Protein AF-A0A921ZS61-F1 (afdb_monomer_lite)

Secondary structure (DSSP, 8-state):
--SS-PPPPGGG-SEEEE--TTB--EEEETTTTHHHHHHIIIIIS----PBPTT---TTT-SS-HHHHHHHHHHH-TTGGGG--HHHHHTT---HHHHHHIIIII----SS---HHHHHHHTT-----------------PPPHHHHHHHHHHHHHHHHHHHTT-GGGHHHHHHHHHH-

Sequence (179 aa):
MKAPCIIPELDSLREVKINDPRYWPITFQRDRNWDQLKVFLEYTWCIDVKQRAGCLSYLDDPQGFLSILAQTLTLDKANTWSVSPENIELFTNDDKVRNFVRHYLAKEIGTNICADCLVIGKKRKGVKNEPVMQKQCQCRKYSKEEQEYVQSLSMVTYECLVKDILCALPIWTTFLKVS

InterPro domains:
  IPR024990 Anaphase-promoting complex subunit 1 [PTHR12827] (1-168)
  IPR048971 Anaphase-promoting complex subunit 1, beta-sandwich domain [PF21282] (1-52)

Foldseek 3Di:
DDPPDDDPDPVVDQKDWDPDPQWDIDIDGPVPHVVVVVVCVVPPVDDDIHTFFQADDCVLCVPCPLSVVLLVCVVDPVSLLVDQLVSSVSRDPDPVLVVCSVPQQDDPPDQDADPVSVVVVVVDPDDDDDDDDRDDHPDDDDDPLRNVLSSQLSSLSSVCRSVSNNVCSVVVNVVSVVD

pLDDT: mean 79.79, std 16.44, range [38.56, 96.56]

Structure (mmCIF, N/CA/C/O backbone):
data_AF-A0A921ZS61-F1
#
_entry.id   AF-A0A921ZS61-F1
#
loop_
_atom_site.group_PDB
_atom_site.id
_atom_site.type_symbol
_atom_site.label_atom_id
_atom_site.label_alt_id
_atom_site.label_comp_id
_atom_site.label_asym_id
_atom_site.label_entity_id
_atom_site.label_seq_id
_atom_site.pdbx_PDB_ins_code
_atom_site.Cartn_x
_atom_site.Cartn_y
_atom_site.Cartn_z
_atom_site.occupancy
_atom_site.B_iso_or_equiv
_atom_site.auth_seq_id
_atom_site.auth_comp_id
_atom_site.auth_asym_id
_atom_site.auth_atom_id
_atom_site.pdbx_PDB_model_num
ATOM 1 N N . MET A 1 1 ? 17.794 -6.814 -8.937 1.00 85.62 1 MET A N 1
ATOM 2 C CA . MET A 1 1 ? 18.432 -5.511 -8.634 1.00 85.62 1 MET A CA 1
ATOM 3 C C . MET A 1 1 ? 17.575 -4.788 -7.604 1.00 85.62 1 MET A C 1
ATOM 5 O O . MET A 1 1 ? 16.374 -5.031 -7.600 1.00 85.62 1 MET A O 1
ATOM 9 N N . LYS A 1 2 ? 18.158 -3.972 -6.719 1.00 87.75 2 LYS A N 1
ATOM 10 C CA . LYS A 1 2 ? 17.410 -3.128 -5.770 1.00 87.75 2 LYS A CA 1
ATOM 11 C C . LYS A 1 2 ? 17.583 -1.672 -6.185 1.00 87.75 2 LYS A C 1
ATOM 13 O O . LYS A 1 2 ? 18.711 -1.272 -6.442 1.00 87.75 2 LYS A O 1
ATOM 18 N N . ALA A 1 3 ? 16.490 -0.920 -6.261 1.00 89.75 3 ALA A N 1
ATOM 19 C CA . ALA A 1 3 ? 16.559 0.516 -6.491 1.00 89.75 3 ALA A CA 1
ATOM 20 C C . ALA A 1 3 ? 17.039 1.241 -5.212 1.00 89.75 3 ALA A C 1
ATOM 22 O O . ALA A 1 3 ? 16.734 0.764 -4.114 1.00 89.75 3 ALA A O 1
ATOM 23 N N . PRO A 1 4 ? 17.752 2.376 -5.330 1.00 90.69 4 PRO A N 1
ATOM 24 C CA . PRO A 1 4 ? 18.249 2.983 -6.569 1.00 90.69 4 PRO A CA 1
ATOM 25 C C . PRO A 1 4 ? 19.421 2.186 -7.170 1.00 90.69 4 PRO A C 1
ATOM 27 O O . PRO A 1 4 ? 20.307 1.727 -6.455 1.00 90.69 4 PRO A O 1
ATOM 30 N N . CYS A 1 5 ? 19.430 2.008 -8.492 1.00 90.12 5 CYS A N 1
ATOM 31 C CA . CYS A 1 5 ? 20.489 1.284 -9.197 1.00 90.12 5 CYS A CA 1
ATOM 32 C C . CYS A 1 5 ? 20.632 1.748 -10.647 1.00 90.12 5 CYS A C 1
ATOM 34 O O . CYS A 1 5 ? 19.659 2.181 -11.262 1.00 90.12 5 CYS A O 1
ATOM 36 N N . ILE A 1 6 ? 21.831 1.576 -11.205 1.00 90.69 6 ILE A N 1
ATOM 37 C CA . ILE A 1 6 ? 22.095 1.767 -12.634 1.00 90.69 6 ILE A CA 1
ATOM 38 C C . ILE A 1 6 ? 21.509 0.581 -13.402 1.00 90.69 6 ILE A C 1
ATOM 40 O O . ILE A 1 6 ? 21.695 -0.571 -13.000 1.00 90.69 6 ILE A O 1
ATOM 44 N N . ILE A 1 7 ? 20.799 0.863 -14.493 1.00 90.88 7 ILE A N 1
ATOM 45 C CA . ILE A 1 7 ?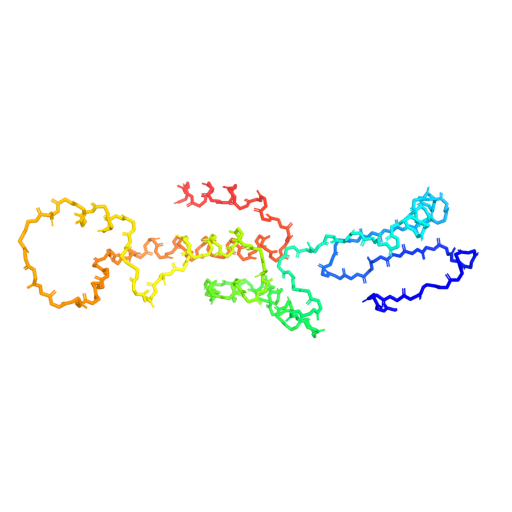 20.252 -0.159 -15.390 1.00 90.88 7 ILE A CA 1
ATOM 46 C C . ILE A 1 7 ? 21.229 -0.473 -16.534 1.00 90.88 7 ILE A C 1
ATOM 48 O O . ILE A 1 7 ? 21.990 0.409 -16.935 1.00 90.88 7 ILE A O 1
ATOM 52 N N . PRO A 1 8 ? 21.219 -1.707 -17.071 1.00 92.19 8 PRO A N 1
ATOM 53 C CA . PRO A 1 8 ? 21.945 -2.038 -18.295 1.00 92.19 8 PRO A CA 1
ATOM 54 C C . PRO A 1 8 ? 21.479 -1.202 -19.493 1.00 92.19 8 PRO A C 1
ATOM 56 O O . PRO A 1 8 ? 20.432 -0.554 -19.445 1.00 92.19 8 PRO A O 1
ATOM 59 N N . GLU A 1 9 ? 22.228 -1.276 -20.593 1.00 93.19 9 GLU A N 1
ATOM 60 C CA . GLU A 1 9 ? 21.873 -0.609 -21.848 1.00 93.19 9 GLU A CA 1
ATOM 61 C C . GLU A 1 9 ? 20.446 -0.955 -22.288 1.00 93.19 9 GLU A C 1
ATOM 63 O O . GLU A 1 9 ? 20.084 -2.130 -22.411 1.00 93.19 9 GLU A O 1
ATOM 68 N N . LEU A 1 10 ? 19.641 0.077 -22.563 1.00 92.31 10 LEU A N 1
ATOM 69 C CA . LEU A 1 10 ? 18.220 -0.069 -22.893 1.00 92.31 10 LEU A CA 1
ATOM 70 C C . LEU A 1 10 ? 17.989 -0.958 -24.119 1.00 92.31 10 LEU A C 1
ATOM 72 O O . LEU A 1 10 ? 17.007 -1.697 -24.164 1.00 92.31 10 LEU A O 1
ATOM 76 N N . ASP A 1 11 ? 18.907 -0.944 -25.085 1.00 91.44 11 ASP A N 1
ATOM 77 C CA . ASP A 1 11 ? 18.783 -1.745 -26.302 1.00 91.44 11 ASP A CA 1
ATOM 78 C C . ASP A 1 11 ? 18.950 -3.250 -26.071 1.00 91.44 11 ASP A C 1
ATOM 80 O O . ASP A 1 11 ? 18.513 -4.039 -26.910 1.00 91.44 11 ASP A O 1
ATOM 84 N N . SER A 1 12 ? 19.489 -3.663 -24.923 1.00 94.44 12 SER A N 1
ATOM 85 C CA . SER A 1 12 ? 19.574 -5.072 -24.515 1.00 94.44 12 SER A CA 1
ATOM 86 C C . SER A 1 12 ? 18.332 -5.563 -23.759 1.00 94.44 12 SER A C 1
ATOM 88 O O . SER A 1 12 ? 18.145 -6.767 -23.571 1.00 94.44 12 SER A O 1
ATOM 90 N N . LEU A 1 13 ? 17.461 -4.647 -23.323 1.00 94.69 13 LEU A N 1
ATOM 91 C CA . LEU A 1 13 ? 16.330 -4.953 -22.453 1.00 94.69 13 LEU A CA 1
ATOM 92 C C . LEU A 1 13 ? 15.039 -5.167 -23.258 1.00 94.69 13 LEU A C 1
ATOM 94 O O . LEU A 1 13 ? 14.751 -4.481 -24.241 1.00 94.69 13 LEU A O 1
ATOM 98 N N . ARG A 1 14 ? 14.235 -6.137 -22.809 1.00 95.38 14 ARG A N 1
ATOM 99 C CA . ARG A 1 14 ? 12.872 -6.389 -23.316 1.00 95.38 14 ARG A CA 1
ATOM 100 C C . ARG A 1 14 ? 11.806 -5.691 -22.471 1.00 95.38 14 ARG A C 1
ATOM 102 O O . ARG A 1 14 ? 10.784 -5.246 -22.990 1.00 95.38 14 ARG A O 1
ATOM 109 N N . GLU A 1 15 ? 12.032 -5.647 -21.163 1.00 95.69 15 GLU A N 1
ATOM 110 C CA . GLU A 1 15 ? 11.089 -5.146 -20.169 1.00 95.69 15 GLU A CA 1
ATOM 111 C C . GLU A 1 15 ? 11.855 -4.596 -18.961 1.00 95.69 15 GLU A C 1
ATOM 113 O O . GLU A 1 15 ? 12.857 -5.176 -18.538 1.00 95.69 15 GLU A O 1
ATOM 118 N N . VAL A 1 16 ? 11.353 -3.507 -18.380 1.00 94.50 16 VAL A N 1
ATOM 119 C CA . VAL A 1 16 ? 11.756 -3.000 -17.064 1.00 94.50 16 VAL A CA 1
ATOM 120 C C . VAL A 1 16 ? 10.512 -2.943 -16.196 1.00 94.50 16 VAL A C 1
ATOM 122 O O . VAL A 1 16 ? 9.525 -2.312 -16.568 1.00 94.50 16 VAL A O 1
ATOM 125 N N . LYS A 1 17 ? 10.541 -3.595 -15.033 1.00 94.88 17 LYS A N 1
ATOM 126 C CA . LYS A 1 17 ? 9.403 -3.600 -14.113 1.00 94.88 17 LYS A CA 1
ATOM 127 C C . LYS A 1 17 ? 9.808 -3.442 -12.662 1.00 94.88 17 LYS A C 1
ATOM 129 O O . LYS A 1 17 ? 10.823 -3.979 -12.221 1.00 94.88 17 LYS A O 1
ATOM 134 N N . ILE A 1 18 ? 8.946 -2.768 -11.917 1.00 93.50 18 ILE A N 1
ATOM 135 C CA . ILE A 1 18 ? 8.995 -2.725 -10.461 1.00 93.50 18 ILE A CA 1
ATOM 136 C C . ILE A 1 18 ? 8.178 -3.915 -9.969 1.00 93.50 18 ILE A C 1
ATOM 138 O O . ILE A 1 18 ? 6.950 -3.906 -10.018 1.00 93.50 18 ILE A O 1
ATOM 142 N N . ASN A 1 19 ? 8.882 -4.973 -9.570 1.00 90.06 19 ASN A N 1
ATOM 143 C CA . ASN A 1 19 ? 8.288 -6.215 -9.090 1.00 90.06 19 ASN A CA 1
ATOM 144 C C . ASN A 1 19 ? 8.559 -6.380 -7.596 1.00 90.06 19 ASN A C 1
ATOM 146 O O . ASN A 1 19 ? 9.436 -7.144 -7.195 1.00 90.06 19 ASN A O 1
ATOM 150 N N . ASP A 1 20 ? 7.824 -5.620 -6.793 1.00 89.88 20 ASP A N 1
ATOM 151 C CA . ASP A 1 20 ? 7.929 -5.630 -5.342 1.00 89.88 20 ASP A CA 1
ATOM 152 C C . ASP A 1 20 ? 6.522 -5.606 -4.729 1.00 89.88 20 ASP A C 1
ATOM 154 O O . ASP A 1 20 ? 5.709 -4.773 -5.138 1.00 89.88 20 ASP A O 1
ATOM 158 N N . PRO A 1 21 ? 6.199 -6.491 -3.768 1.00 88.25 21 PRO A N 1
ATOM 159 C CA . PRO A 1 21 ? 4.868 -6.545 -3.171 1.00 88.25 21 PRO A CA 1
ATOM 160 C C . PRO A 1 21 ? 4.493 -5.280 -2.388 1.00 88.25 21 PRO A C 1
ATOM 162 O O . PRO A 1 21 ? 3.307 -5.048 -2.187 1.00 88.25 21 PRO A O 1
ATOM 165 N N . ARG A 1 22 ? 5.455 -4.451 -1.962 1.00 89.62 22 ARG A N 1
ATOM 166 C CA . ARG A 1 22 ? 5.206 -3.231 -1.172 1.00 89.62 22 ARG A CA 1
ATOM 167 C C . ARG A 1 22 ? 4.790 -2.034 -2.017 1.00 89.62 22 ARG A C 1
ATOM 169 O O . ARG A 1 22 ? 4.319 -1.037 -1.473 1.00 89.62 22 ARG A O 1
ATOM 176 N N . TYR A 1 23 ? 4.977 -2.109 -3.331 1.00 92.00 23 TYR A N 1
ATOM 177 C CA . TYR A 1 23 ? 4.704 -1.013 -4.252 1.00 92.00 23 TYR A CA 1
ATOM 178 C C . TYR A 1 23 ? 3.721 -1.450 -5.335 1.00 92.00 23 TYR A C 1
ATOM 180 O O . TYR A 1 23 ? 3.537 -2.634 -5.629 1.00 92.00 23 TYR A O 1
ATOM 188 N N . TRP A 1 24 ? 3.052 -0.474 -5.932 1.00 91.88 24 TRP A N 1
ATOM 189 C CA . TRP A 1 24 ? 2.222 -0.709 -7.099 1.00 91.88 24 TRP A CA 1
ATOM 190 C C . TRP A 1 24 ? 3.106 -1.082 -8.296 1.00 91.88 24 TRP A C 1
ATOM 192 O O . TRP A 1 24 ? 4.111 -0.409 -8.544 1.00 91.88 24 TRP A O 1
ATOM 202 N N . PRO A 1 25 ? 2.763 -2.151 -9.038 1.00 92.31 25 PRO A N 1
ATOM 203 C CA . PRO A 1 25 ? 3.584 -2.609 -10.144 1.00 92.31 25 PRO A CA 1
ATOM 204 C C . PRO A 1 25 ? 3.563 -1.583 -11.275 1.00 92.31 25 PRO A C 1
ATOM 206 O O . PRO A 1 25 ? 2.505 -1.136 -11.715 1.00 92.31 25 PRO A O 1
ATOM 209 N N . ILE A 1 26 ? 4.749 -1.257 -11.776 1.00 93.94 26 ILE A N 1
ATOM 210 C CA . ILE A 1 26 ? 4.948 -0.454 -12.984 1.00 93.94 26 ILE A CA 1
ATOM 211 C C . ILE A 1 26 ? 5.742 -1.316 -13.952 1.00 93.94 26 ILE A C 1
ATOM 213 O O . ILE A 1 26 ? 6.681 -2.002 -13.548 1.00 93.94 26 ILE A O 1
ATOM 217 N N . THR A 1 27 ? 5.345 -1.341 -15.219 1.00 95.69 27 THR A N 1
ATOM 218 C CA . THR A 1 27 ? 5.993 -2.164 -16.242 1.00 95.69 27 THR A CA 1
ATOM 219 C C . THR A 1 27 ? 6.144 -1.364 -17.529 1.00 95.69 27 THR A C 1
ATOM 221 O O . THR A 1 27 ? 5.171 -0.829 -18.062 1.00 95.69 27 THR A O 1
ATOM 224 N N . PHE A 1 28 ? 7.376 -1.302 -18.020 1.00 96.06 28 PHE A N 1
ATOM 225 C CA . PHE A 1 28 ? 7.760 -0.709 -19.290 1.00 96.06 28 PHE A CA 1
ATOM 226 C C . PHE A 1 28 ? 8.184 -1.825 -20.234 1.00 96.06 28 PHE A C 1
ATOM 228 O O . PHE A 1 28 ? 9.144 -2.542 -19.958 1.00 96.06 2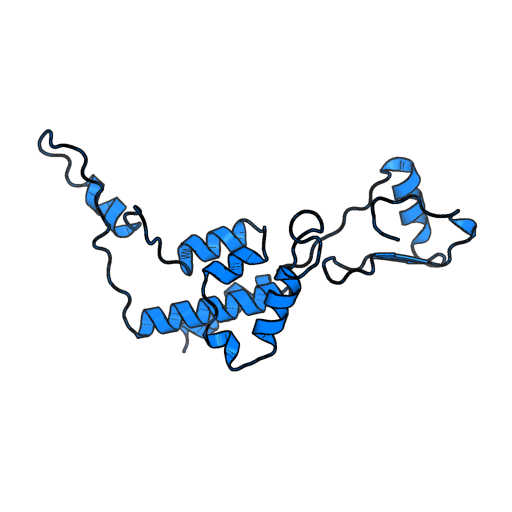8 PHE A O 1
ATOM 235 N N . GLN A 1 29 ? 7.463 -1.983 -21.337 1.00 96.56 29 GLN A N 1
ATOM 236 C CA . GLN A 1 29 ? 7.724 -3.006 -22.348 1.00 96.56 29 GLN A CA 1
ATOM 237 C C . GLN A 1 29 ? 8.196 -2.347 -23.634 1.00 96.56 29 GLN A C 1
ATOM 239 O O . GLN A 1 29 ? 7.636 -1.325 -24.043 1.00 96.56 29 GLN A O 1
ATOM 244 N N . ARG A 1 30 ? 9.195 -2.960 -24.282 1.00 93.94 30 ARG A N 1
ATOM 245 C CA . ARG A 1 30 ? 9.811 -2.424 -25.502 1.00 93.94 30 ARG A CA 1
ATOM 246 C C . ARG A 1 30 ? 8.793 -2.132 -26.606 1.00 93.94 30 ARG A C 1
ATOM 248 O O . ARG A 1 30 ? 8.842 -1.077 -27.222 1.00 93.94 30 ARG A O 1
ATOM 255 N N . ASP A 1 31 ? 7.819 -3.022 -26.762 1.00 93.94 31 ASP A N 1
ATOM 256 C CA . ASP A 1 31 ? 6.826 -2.971 -27.840 1.00 93.94 31 ASP A CA 1
ATOM 257 C C . ASP A 1 31 ? 5.556 -2.182 -27.463 1.00 93.94 31 ASP A C 1
ATOM 259 O O . ASP A 1 31 ? 4.533 -2.294 -28.139 1.00 93.94 31 ASP A O 1
ATOM 263 N N . ARG A 1 32 ? 5.565 -1.437 -26.345 1.00 95.31 32 ARG A N 1
ATOM 264 C CA . ARG A 1 32 ? 4.388 -0.689 -25.864 1.00 95.31 32 ARG A CA 1
ATOM 265 C C . ARG A 1 32 ? 4.709 0.734 -25.424 1.00 95.31 32 ARG A C 1
ATOM 267 O O . ARG A 1 32 ? 4.369 1.685 -26.111 1.00 95.31 32 ARG A O 1
ATOM 274 N N . ASN A 1 33 ? 5.309 0.886 -24.250 1.00 95.38 33 ASN A N 1
ATOM 275 C CA . ASN A 1 33 ? 5.464 2.163 -23.545 1.00 95.38 33 ASN A CA 1
ATOM 276 C C . ASN A 1 33 ? 6.937 2.492 -23.262 1.00 95.38 33 ASN A C 1
ATOM 278 O O . ASN A 1 33 ? 7.248 3.212 -22.315 1.00 95.38 33 ASN A O 1
ATOM 282 N N . TRP A 1 34 ? 7.850 1.961 -24.076 1.00 96.06 34 TRP A N 1
ATOM 283 C CA . TRP A 1 34 ? 9.294 2.118 -23.900 1.00 96.06 34 TRP A CA 1
ATOM 284 C C . TRP A 1 34 ? 9.771 3.565 -23.999 1.00 96.06 34 TRP A C 1
ATOM 286 O O . TRP A 1 34 ? 10.662 3.978 -23.260 1.00 96.06 34 TRP A O 1
ATOM 296 N N . ASP A 1 35 ? 9.146 4.361 -24.866 1.00 94.62 35 ASP A N 1
ATOM 297 C CA . ASP A 1 35 ? 9.518 5.766 -25.032 1.00 94.62 35 ASP A CA 1
ATOM 298 C C . ASP A 1 35 ? 9.239 6.587 -23.767 1.00 94.62 35 ASP A C 1
ATOM 300 O O . ASP A 1 35 ? 9.987 7.509 -23.463 1.00 94.62 35 ASP A O 1
ATOM 304 N N . GLN A 1 36 ? 8.250 6.198 -22.952 1.00 93.94 36 GLN A N 1
ATOM 305 C CA . GLN A 1 36 ? 8.020 6.829 -21.646 1.00 93.94 36 GLN A CA 1
ATOM 306 C C . GLN A 1 36 ? 9.202 6.593 -20.701 1.00 93.94 36 GLN A C 1
ATOM 308 O O . GLN A 1 36 ? 9.640 7.517 -20.022 1.00 93.94 36 GLN A O 1
ATOM 313 N N . LEU A 1 37 ? 9.757 5.374 -20.690 1.00 93.94 37 LEU A N 1
ATOM 314 C CA . LEU A 1 37 ? 10.946 5.058 -19.898 1.00 93.94 37 LEU A CA 1
ATOM 315 C C . LEU A 1 37 ? 12.152 5.888 -20.355 1.00 93.94 37 LEU A C 1
ATOM 317 O O . LEU A 1 37 ? 12.872 6.413 -19.510 1.00 93.94 37 LEU A O 1
ATOM 321 N N . LYS A 1 38 ? 12.352 6.044 -21.671 1.00 93.50 38 LYS A N 1
ATOM 322 C CA . LYS A 1 38 ? 13.420 6.899 -22.216 1.00 93.50 38 LYS A CA 1
ATOM 323 C C . LYS A 1 38 ? 13.271 8.348 -21.760 1.00 93.50 38 LYS A C 1
ATOM 325 O O . LYS A 1 38 ? 14.233 8.913 -21.258 1.00 93.50 38 LYS A O 1
ATOM 330 N N . VAL A 1 39 ? 12.063 8.907 -21.855 1.00 94.06 39 VAL A N 1
ATOM 331 C CA . VAL A 1 39 ? 11.765 10.274 -21.397 1.00 94.06 39 VAL A CA 1
ATOM 332 C C . VAL A 1 39 ? 12.072 10.433 -19.904 1.00 94.06 39 VAL A C 1
ATOM 334 O O . VAL A 1 39 ? 12.730 11.396 -19.517 1.00 94.06 39 VAL A O 1
ATOM 337 N N . PHE A 1 40 ? 11.670 9.484 -19.052 1.00 93.31 40 PHE A N 1
ATOM 338 C CA . PHE A 1 40 ? 12.010 9.553 -17.627 1.00 93.31 40 PHE A CA 1
ATOM 339 C C . PHE A 1 40 ? 13.522 9.526 -17.395 1.00 93.31 40 PHE A C 1
ATOM 341 O O . PHE A 1 40 ? 14.036 10.322 -16.616 1.00 93.31 40 PHE A O 1
ATOM 348 N N . LEU A 1 41 ? 14.255 8.655 -18.086 1.00 91.31 41 LEU A N 1
ATOM 349 C CA . LEU A 1 41 ? 15.706 8.546 -17.925 1.00 91.31 41 LEU A CA 1
ATOM 350 C C . LEU A 1 41 ? 16.472 9.751 -18.481 1.00 91.31 41 LEU A C 1
ATOM 352 O O . LEU A 1 41 ? 17.533 10.068 -17.960 1.00 91.31 41 LEU A O 1
ATOM 356 N N . GLU A 1 42 ? 15.954 10.421 -19.509 1.00 91.69 42 GLU A N 1
ATOM 357 C CA . GLU A 1 42 ? 16.595 11.593 -20.109 1.00 91.69 42 GLU A CA 1
ATOM 358 C C . GLU A 1 42 ? 16.382 12.855 -19.261 1.00 91.69 42 GLU A C 1
ATOM 360 O O . GLU A 1 42 ? 17.331 13.601 -19.018 1.00 91.69 42 GLU A O 1
ATOM 365 N N . TYR A 1 43 ? 15.159 13.067 -18.759 1.00 93.00 43 TYR A N 1
ATOM 366 C CA . TYR A 1 43 ? 14.776 14.336 -18.131 1.00 93.00 43 TYR A CA 1
ATOM 367 C C . TYR A 1 43 ? 14.707 14.306 -16.604 1.00 93.00 43 TYR A C 1
ATOM 369 O O . TYR A 1 43 ? 15.129 15.268 -15.965 1.00 93.00 43 TYR A O 1
ATOM 377 N N . THR A 1 44 ? 14.152 13.251 -15.998 1.00 89.06 44 THR A N 1
ATOM 378 C CA . THR A 1 44 ? 13.875 13.232 -14.547 1.00 89.06 44 THR A CA 1
ATOM 379 C C . THR A 1 44 ? 14.819 12.335 -13.766 1.00 89.06 44 THR A C 1
ATOM 381 O O . THR A 1 44 ? 15.022 12.570 -12.579 1.00 89.06 44 THR A O 1
ATOM 384 N N . TRP A 1 45 ? 15.365 11.299 -14.410 1.00 87.94 45 TRP A N 1
ATOM 385 C CA . TRP A 1 45 ? 16.202 10.247 -13.820 1.00 87.94 45 TRP A CA 1
ATOM 386 C C . TRP A 1 45 ? 15.509 9.520 -12.652 1.00 87.94 45 TRP A C 1
ATOM 388 O O . TRP A 1 45 ? 16.133 8.780 -11.892 1.00 87.94 45 TRP A O 1
ATOM 398 N N . CYS A 1 46 ? 14.195 9.715 -12.536 1.00 89.00 46 CYS A N 1
ATOM 399 C CA . CYS A 1 46 ? 13.370 9.342 -11.402 1.00 89.00 46 CYS A CA 1
ATOM 400 C C . CYS A 1 46 ? 12.045 8.786 -11.912 1.00 89.00 46 CYS A C 1
ATOM 402 O O . CYS A 1 46 ? 11.441 9.328 -12.841 1.00 89.00 46 CYS A O 1
ATOM 404 N N . ILE A 1 47 ? 11.594 7.716 -11.264 1.00 90.69 47 ILE A N 1
ATOM 405 C CA . ILE A 1 47 ? 10.284 7.111 -11.479 1.00 90.69 47 ILE A CA 1
ATOM 406 C C . ILE A 1 47 ? 9.567 7.148 -10.138 1.00 90.69 47 ILE A C 1
ATOM 408 O O . ILE A 1 47 ? 10.013 6.515 -9.178 1.00 90.69 47 ILE A O 1
ATOM 412 N N . ASP A 1 48 ? 8.458 7.877 -10.084 1.00 90.81 48 ASP A N 1
ATOM 413 C CA . ASP A 1 48 ? 7.624 7.925 -8.892 1.00 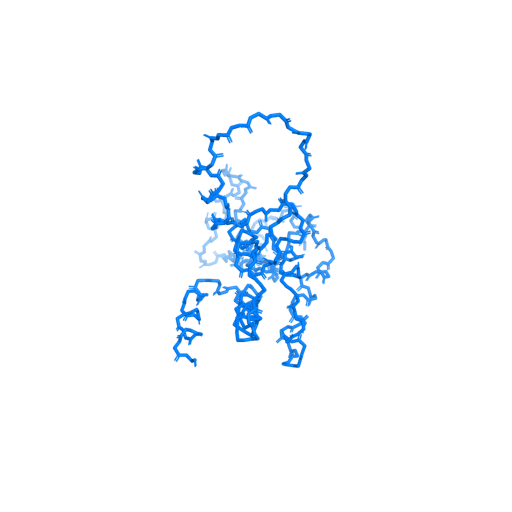90.81 48 ASP A CA 1
ATOM 414 C C . ASP A 1 48 ? 6.887 6.597 -8.718 1.00 90.81 48 ASP A C 1
ATOM 416 O O . ASP A 1 48 ? 6.210 6.101 -9.623 1.00 90.81 48 ASP A O 1
ATOM 420 N N . VAL A 1 49 ? 7.013 6.015 -7.528 1.00 92.00 49 VAL A N 1
ATOM 421 C CA . VAL A 1 49 ? 6.363 4.755 -7.169 1.00 92.00 49 VAL A CA 1
ATOM 422 C C . VAL A 1 49 ? 5.346 4.986 -6.072 1.00 92.00 49 VAL A C 1
ATOM 424 O O . VAL A 1 49 ? 5.609 5.660 -5.077 1.00 92.00 49 VAL A O 1
ATOM 427 N N . LYS A 1 50 ? 4.168 4.387 -6.230 1.00 92.00 50 LYS A N 1
ATOM 428 C CA . LYS A 1 50 ? 3.148 4.401 -5.187 1.00 92.00 50 LYS A CA 1
ATOM 429 C C . LYS A 1 50 ? 3.347 3.202 -4.268 1.00 92.00 50 LYS A C 1
ATOM 431 O O . LYS A 1 50 ? 3.315 2.061 -4.726 1.00 92.00 50 LYS A O 1
ATOM 436 N N . GLN A 1 51 ? 3.513 3.451 -2.977 1.00 91.19 51 GLN A N 1
ATOM 437 C CA . GLN A 1 51 ? 3.511 2.408 -1.955 1.00 91.19 51 GLN A CA 1
ATOM 438 C C . GLN A 1 51 ? 2.091 1.862 -1.742 1.00 91.19 51 GLN A C 1
ATOM 440 O O . GLN A 1 51 ? 1.114 2.610 -1.823 1.00 91.19 51 GLN A O 1
ATOM 445 N N . ARG A 1 52 ? 1.966 0.556 -1.501 1.00 90.12 52 ARG A N 1
ATOM 446 C CA . ARG A 1 52 ? 0.695 -0.060 -1.103 1.00 90.12 52 ARG A CA 1
ATOM 447 C C . ARG A 1 52 ? 0.351 0.313 0.328 1.00 90.12 52 ARG A C 1
ATOM 449 O O . ARG A 1 52 ? 1.240 0.365 1.178 1.00 90.12 52 ARG A O 1
ATOM 456 N N . ALA A 1 53 ? -0.931 0.523 0.609 1.00 88.25 53 ALA A N 1
ATOM 457 C CA . ALA A 1 53 ? -1.362 0.683 1.986 1.00 88.25 53 ALA A CA 1
ATOM 458 C C . ALA A 1 53 ? -1.028 -0.592 2.789 1.00 88.25 53 ALA A C 1
ATOM 460 O O . ALA A 1 53 ? -1.010 -1.700 2.252 1.00 88.25 53 ALA A O 1
ATOM 461 N N . GLY A 1 54 ? -0.685 -0.415 4.064 1.00 86.44 54 GLY A N 1
ATOM 462 C CA . GLY A 1 54 ? -0.302 -1.515 4.948 1.00 86.44 54 GLY A CA 1
ATOM 463 C C . GLY A 1 54 ? 1.085 -2.120 4.699 1.00 86.44 54 GLY A C 1
ATOM 464 O O . GLY A 1 54 ? 1.391 -3.183 5.233 1.00 86.44 54 GLY A O 1
ATOM 465 N N . CYS A 1 55 ? 1.921 -1.468 3.889 1.00 88.44 55 CYS A N 1
ATOM 466 C CA . CYS A 1 55 ? 3.327 -1.817 3.710 1.00 88.44 55 CYS A CA 1
ATOM 467 C C . CYS A 1 55 ? 4.216 -0.639 4.117 1.00 88.44 55 CYS A C 1
ATOM 469 O O . CYS A 1 55 ? 3.890 0.516 3.847 1.00 88.44 55 CYS A O 1
ATOM 471 N N . LEU A 1 56 ? 5.379 -0.940 4.695 1.00 91.25 56 LEU A N 1
ATOM 472 C CA . LEU A 1 56 ? 6.394 0.054 5.047 1.00 91.25 56 LEU A CA 1
ATOM 473 C C . LEU A 1 56 ? 7.524 0.123 4.019 1.00 91.25 56 LEU A C 1
ATOM 475 O O . LEU A 1 56 ? 7.749 -0.803 3.228 1.00 91.25 56 LEU A O 1
ATOM 479 N N . SER A 1 57 ? 8.216 1.265 3.989 1.00 91.44 57 SER A N 1
ATOM 480 C CA . SER A 1 57 ? 9.302 1.489 3.034 1.00 91.44 57 SER A CA 1
ATOM 481 C C . SER A 1 57 ? 10.490 0.580 3.370 1.00 91.44 57 SER A C 1
ATOM 483 O O . SER A 1 57 ? 10.553 -0.015 4.446 1.00 91.44 57 SER A O 1
ATOM 485 N N . TYR A 1 58 ? 11.469 0.463 2.472 1.00 90.69 58 TYR A N 1
ATOM 486 C CA . TYR A 1 58 ? 12.707 -0.254 2.805 1.00 90.69 58 TYR A CA 1
ATOM 487 C C . TYR A 1 58 ? 13.559 0.472 3.857 1.00 90.69 58 TYR A C 1
ATOM 489 O O . TYR A 1 58 ? 14.442 -0.158 4.432 1.00 90.69 58 TYR A O 1
ATOM 497 N N . LEU A 1 59 ? 13.309 1.763 4.103 1.00 91.38 59 LEU A N 1
ATOM 498 C CA . LEU A 1 59 ? 13.963 2.517 5.173 1.00 91.38 59 LEU A CA 1
ATOM 499 C C . LEU A 1 59 ? 13.356 2.165 6.535 1.00 91.38 59 LEU A C 1
ATOM 501 O O . LEU A 1 59 ? 14.093 1.970 7.496 1.00 91.38 59 LEU A O 1
ATOM 505 N N . ASP A 1 60 ? 12.030 2.033 6.588 1.00 91.12 60 ASP A N 1
ATOM 506 C CA . ASP A 1 60 ? 11.292 1.808 7.837 1.00 91.12 60 ASP A CA 1
ATOM 507 C C . ASP A 1 60 ? 11.184 0.320 8.206 1.00 91.12 60 ASP A C 1
ATOM 509 O O . ASP A 1 60 ? 11.204 -0.036 9.380 1.00 91.12 60 ASP A O 1
ATOM 513 N N . ASP A 1 61 ? 11.101 -0.570 7.211 1.00 92.06 61 ASP A N 1
ATOM 514 C CA . ASP A 1 61 ? 11.019 -2.024 7.401 1.00 92.06 61 ASP A CA 1
ATOM 515 C C . ASP A 1 61 ? 11.963 -2.762 6.431 1.00 92.06 61 ASP A C 1
ATOM 517 O O . ASP A 1 61 ? 11.511 -3.409 5.479 1.00 92.06 61 ASP A O 1
ATOM 521 N N . PRO A 1 62 ? 13.296 -2.690 6.614 1.00 91.31 62 PRO A N 1
ATOM 522 C CA . PRO A 1 62 ? 14.258 -3.237 5.653 1.00 91.31 62 PRO A CA 1
ATOM 523 C C . PRO A 1 62 ? 14.062 -4.728 5.356 1.00 91.31 62 PRO A C 1
ATOM 525 O O . PRO A 1 62 ? 14.266 -5.169 4.224 1.00 91.31 62 PRO A O 1
ATOM 528 N N . GLN A 1 63 ? 13.648 -5.495 6.368 1.00 90.25 63 GLN A N 1
ATOM 529 C CA . GLN A 1 63 ? 13.447 -6.943 6.272 1.00 90.25 63 GLN A CA 1
ATOM 530 C C . GLN A 1 63 ? 12.011 -7.330 5.894 1.00 90.25 63 GLN A C 1
ATOM 532 O O . GLN A 1 63 ? 11.792 -8.429 5.395 1.00 90.25 63 GLN A O 1
ATOM 537 N N . GLY A 1 64 ? 11.034 -6.436 6.063 1.00 88.19 64 GLY A N 1
ATOM 538 C CA . GLY A 1 64 ? 9.633 -6.714 5.737 1.00 88.19 64 GLY A CA 1
ATOM 539 C C . GLY A 1 64 ? 8.870 -7.416 6.854 1.00 88.19 64 GLY A C 1
ATOM 540 O O . GLY A 1 64 ? 7.774 -7.909 6.607 1.00 88.19 64 GLY A O 1
ATOM 541 N N . PHE A 1 65 ? 9.438 -7.524 8.056 1.00 89.94 65 PHE A N 1
ATOM 542 C CA . PHE A 1 65 ? 8.851 -8.320 9.132 1.00 89.94 65 PHE A CA 1
ATOM 543 C C . PHE A 1 65 ? 7.550 -7.714 9.647 1.00 89.94 65 PHE A C 1
ATOM 545 O O . PHE A 1 65 ? 6.608 -8.457 9.911 1.00 89.94 65 PHE A O 1
ATOM 552 N N . LEU A 1 66 ? 7.466 -6.384 9.732 1.00 88.88 66 LEU A N 1
ATOM 553 C CA . LEU A 1 66 ? 6.239 -5.696 10.142 1.00 88.88 66 LEU A CA 1
ATOM 554 C C . LEU A 1 66 ? 5.155 -5.860 9.075 1.00 88.88 66 LEU A C 1
ATOM 556 O O . LEU A 1 66 ? 4.008 -6.167 9.392 1.00 88.88 66 LEU A O 1
ATOM 560 N N . SER A 1 67 ? 5.544 -5.760 7.804 1.00 84.19 67 SER A N 1
ATOM 561 C CA . SER A 1 67 ? 4.643 -5.979 6.668 1.00 84.19 67 SER A CA 1
ATOM 562 C C . SER A 1 67 ? 4.127 -7.432 6.606 1.00 84.19 67 SER A C 1
ATOM 564 O O . SER A 1 67 ? 2.946 -7.668 6.355 1.00 84.19 67 SER A O 1
ATOM 566 N N . ILE A 1 68 ? 4.981 -8.426 6.886 1.00 86.81 68 ILE A N 1
ATOM 567 C CA . ILE A 1 68 ? 4.603 -9.851 6.945 1.00 86.81 68 ILE A CA 1
ATOM 568 C C . ILE A 1 68 ? 3.708 -10.136 8.153 1.00 86.81 68 ILE A C 1
ATOM 570 O O . ILE A 1 68 ? 2.714 -10.856 8.022 1.00 86.81 68 ILE A O 1
ATOM 574 N N . LEU A 1 69 ? 4.033 -9.575 9.321 1.00 86.31 69 LEU A N 1
ATOM 575 C CA . LEU A 1 69 ? 3.204 -9.683 10.519 1.00 86.31 69 LEU A CA 1
ATOM 576 C C . LEU A 1 69 ? 1.797 -9.150 10.236 1.00 86.31 69 LEU A C 1
ATOM 578 O O . LEU A 1 69 ? 0.816 -9.823 10.556 1.00 86.31 69 LEU A O 1
ATOM 582 N N . ALA A 1 70 ? 1.717 -7.995 9.568 1.00 83.94 70 ALA A N 1
ATOM 583 C CA . ALA A 1 70 ? 0.457 -7.374 9.198 1.00 83.94 70 ALA A CA 1
ATOM 584 C C . ALA A 1 70 ? -0.423 -8.303 8.347 1.00 83.94 70 ALA A C 1
ATOM 586 O O . ALA A 1 70 ? -1.600 -8.526 8.623 1.00 83.94 70 ALA A O 1
ATOM 587 N N . GLN A 1 71 ? 0.179 -8.915 7.327 1.00 81.88 71 GLN A N 1
ATOM 588 C CA . GLN A 1 71 ? -0.521 -9.850 6.451 1.00 81.88 71 GLN A CA 1
ATOM 589 C C . GLN A 1 71 ? -0.932 -11.129 7.185 1.00 81.88 71 GLN A C 1
ATOM 591 O O . GLN A 1 71 ? -2.072 -11.572 7.051 1.00 81.88 71 GLN A O 1
ATOM 596 N N . THR A 1 72 ? -0.045 -11.694 8.006 1.00 83.06 72 THR A N 1
ATOM 597 C CA . THR A 1 72 ? -0.281 -12.968 8.706 1.00 83.06 72 THR A CA 1
ATOM 598 C C . THR A 1 72 ? -1.477 -12.894 9.651 1.00 83.06 72 THR A C 1
ATOM 600 O O . THR A 1 72 ? -2.278 -13.826 9.702 1.00 83.06 72 THR A O 1
ATOM 603 N N . LEU A 1 73 ? -1.658 -11.768 10.342 1.00 76.88 73 LEU A N 1
ATOM 604 C CA . LEU A 1 73 ? -2.788 -11.568 11.251 1.00 76.88 73 LEU A CA 1
ATOM 605 C C . LEU A 1 73 ? -4.148 -11.511 10.535 1.00 76.88 73 LEU A C 1
ATOM 607 O O . LEU A 1 73 ? -5.162 -11.755 11.177 1.00 76.88 73 LEU A O 1
ATOM 611 N N . THR A 1 74 ? -4.185 -11.254 9.221 1.00 72.69 74 THR A N 1
ATOM 612 C CA . THR A 1 74 ? -5.423 -11.351 8.416 1.00 72.69 74 THR A CA 1
ATOM 613 C C . THR A 1 74 ? -5.688 -12.734 7.823 1.00 72.69 74 THR A C 1
ATOM 615 O O . THR A 1 74 ? -6.795 -12.987 7.346 1.00 72.69 74 THR A O 1
ATOM 618 N N . LEU A 1 75 ? -4.696 -13.633 7.816 1.00 74.00 75 LEU A N 1
ATOM 619 C CA . LEU A 1 75 ? -4.847 -14.980 7.252 1.00 74.00 75 LEU A CA 1
ATOM 620 C C . LEU A 1 75 ? -5.587 -15.919 8.207 1.00 74.00 75 LEU A C 1
ATOM 622 O O . LEU A 1 75 ? -6.319 -16.804 7.762 1.00 74.00 75 LEU A O 1
ATOM 626 N N . ASP A 1 76 ? -5.412 -15.714 9.511 1.00 69.25 76 ASP A N 1
ATOM 627 C CA . ASP A 1 76 ? -6.090 -16.484 10.543 1.00 69.25 76 ASP A CA 1
ATOM 628 C C . ASP A 1 76 ? -7.339 -15.741 11.039 1.00 69.25 76 ASP A C 1
ATOM 630 O O . ASP A 1 76 ? -7.259 -14.728 11.737 1.00 69.25 76 ASP A O 1
ATOM 634 N N . LYS A 1 77 ? -8.514 -16.283 10.696 1.00 61.66 77 LYS A N 1
ATOM 635 C CA . LYS A 1 77 ? -9.824 -15.747 11.099 1.00 61.66 77 LYS A CA 1
ATOM 636 C C . LYS A 1 77 ? -10.043 -15.750 12.616 1.00 61.66 77 LYS A C 1
ATOM 638 O O . LYS A 1 77 ? -10.986 -15.105 13.065 1.00 61.66 77 LYS A O 1
ATOM 643 N N . ALA A 1 78 ? -9.241 -16.488 13.388 1.00 63.12 78 ALA A N 1
ATOM 644 C CA . ALA A 1 78 ? -9.288 -16.475 14.847 1.00 63.12 78 ALA A CA 1
ATOM 645 C C . ALA A 1 78 ? -8.425 -15.348 15.451 1.00 63.12 78 ALA A C 1
ATOM 647 O O . ALA A 1 78 ? -8.816 -14.766 16.460 1.00 63.12 78 ALA A O 1
ATOM 648 N N . ASN A 1 79 ? -7.303 -14.984 14.814 1.00 58.19 79 ASN A N 1
ATOM 649 C CA . ASN A 1 79 ? -6.362 -13.975 15.327 1.00 58.19 79 ASN A CA 1
ATOM 650 C C . ASN A 1 79 ? -6.712 -12.529 14.950 1.00 58.19 79 ASN A C 1
ATOM 652 O O . ASN A 1 79 ? -6.239 -11.600 15.609 1.00 58.19 79 ASN A O 1
ATOM 656 N N . THR A 1 80 ? -7.566 -12.308 13.946 1.00 54.66 80 THR A N 1
ATOM 657 C CA . THR A 1 80 ? -8.080 -10.962 13.628 1.00 54.66 80 THR A CA 1
ATOM 658 C C . THR A 1 80 ? -8.787 -10.310 14.823 1.00 54.66 80 THR A C 1
ATOM 660 O O . THR A 1 80 ? -8.749 -9.091 14.971 1.00 54.66 80 THR A O 1
ATOM 663 N N . TRP A 1 81 ? -9.353 -11.110 15.732 1.00 55.12 81 TRP A N 1
ATOM 664 C CA . TRP A 1 81 ? -10.104 -10.647 16.904 1.00 55.12 81 TRP A CA 1
ATOM 665 C C . TRP A 1 81 ? -9.233 -10.096 18.039 1.00 55.12 81 TRP A C 1
ATOM 667 O O . TRP A 1 81 ? -9.754 -9.400 18.910 1.00 55.12 81 TRP A O 1
ATOM 677 N N . SER A 1 82 ? -7.922 -10.364 18.042 1.00 63.78 82 SER A N 1
ATOM 678 C CA . SER A 1 82 ? -6.983 -9.877 19.068 1.00 63.78 82 SER A CA 1
ATOM 679 C C . SER A 1 82 ? -6.151 -8.670 18.626 1.00 63.78 82 SER A C 1
ATOM 681 O O . SER A 1 82 ? -5.202 -8.288 19.311 1.00 63.78 82 SER A O 1
ATOM 683 N N . VAL A 1 83 ? -6.456 -8.084 17.466 1.00 65.56 83 VAL A N 1
ATOM 684 C CA . VAL A 1 83 ? -5.703 -6.945 16.938 1.00 65.56 83 VAL A CA 1
ATOM 685 C C . VAL A 1 83 ? -5.988 -5.709 17.785 1.00 65.56 83 VAL A C 1
ATOM 687 O O . VAL A 1 83 ? -7.089 -5.160 17.761 1.00 65.56 83 VAL A O 1
ATOM 690 N N . SER A 1 84 ? -4.976 -5.254 18.520 1.00 77.75 84 SER A N 1
ATOM 691 C CA . SER A 1 84 ? -5.049 -3.978 19.215 1.00 77.75 84 SER A CA 1
ATOM 692 C C . SER A 1 84 ? -4.911 -2.823 18.204 1.00 77.75 84 SER A C 1
ATOM 694 O O . SER A 1 84 ? -4.184 -2.966 17.213 1.00 77.75 84 SER A O 1
ATOM 696 N N . PRO A 1 85 ? -5.591 -1.679 18.406 1.00 80.50 85 PRO A N 1
ATOM 697 C CA . PRO A 1 85 ? -5.476 -0.518 17.520 1.00 80.50 85 PRO A CA 1
ATOM 698 C C . PRO A 1 85 ? -4.031 -0.052 17.307 1.00 80.50 85 PRO A C 1
ATOM 700 O O . PRO A 1 85 ? -3.683 0.417 16.226 1.00 80.50 85 PRO A O 1
ATOM 703 N N . GLU A 1 86 ? -3.171 -0.236 18.309 1.00 82.50 86 GLU A N 1
ATOM 704 C CA . GLU A 1 86 ? -1.752 0.118 18.262 1.00 82.50 86 GLU A CA 1
ATOM 705 C C . GLU A 1 86 ? -0.992 -0.693 17.205 1.00 82.50 86 GLU A C 1
ATOM 707 O O . GLU A 1 86 ? -0.059 -0.176 16.591 1.00 82.50 86 GLU A O 1
ATOM 712 N N . ASN A 1 87 ? -1.420 -1.929 16.922 1.00 86.19 87 ASN A N 1
ATOM 713 C CA . ASN A 1 87 ? -0.792 -2.750 15.890 1.00 86.19 87 ASN A CA 1
ATOM 714 C C . ASN A 1 87 ? -0.954 -2.138 14.496 1.00 86.19 87 ASN A C 1
ATOM 716 O O . ASN A 1 87 ? -0.067 -2.322 13.669 1.00 86.19 87 ASN A O 1
ATOM 720 N N . ILE A 1 88 ? -2.042 -1.400 14.230 1.00 88.56 88 ILE A N 1
ATOM 721 C CA . ILE A 1 88 ? -2.265 -0.726 12.938 1.00 88.56 88 ILE A CA 1
ATOM 722 C C . ILE A 1 88 ? -1.147 0.287 12.668 1.00 88.56 88 ILE A C 1
ATOM 724 O O . ILE A 1 88 ? -0.675 0.390 11.538 1.00 88.56 88 ILE A O 1
ATOM 728 N N . GLU A 1 89 ? -0.682 0.999 13.699 1.00 88.38 89 GLU A N 1
ATOM 729 C CA . GLU A 1 89 ? 0.392 1.988 13.558 1.00 88.38 89 GLU A CA 1
ATOM 730 C C . GLU A 1 89 ? 1.759 1.357 13.241 1.00 88.38 89 GLU A C 1
ATOM 732 O O . GLU A 1 89 ? 2.642 2.057 12.753 1.00 88.38 89 GLU A O 1
ATOM 737 N N . LEU A 1 90 ? 1.949 0.049 13.466 1.00 88.25 90 LEU A N 1
ATOM 738 C CA . LEU A 1 90 ? 3.235 -0.624 13.241 1.00 88.25 90 LEU A CA 1
ATOM 739 C C . LEU A 1 90 ? 3.585 -0.812 11.764 1.00 88.25 90 LEU A C 1
ATOM 741 O O . LEU A 1 90 ? 4.740 -1.079 11.456 1.00 88.25 90 LEU A O 1
ATOM 745 N N . PHE A 1 91 ? 2.616 -0.732 10.854 1.00 88.12 91 PHE A N 1
ATOM 746 C CA . PHE A 1 91 ? 2.836 -1.044 9.438 1.00 88.12 91 PHE A CA 1
ATOM 747 C C . PHE A 1 91 ? 2.230 -0.001 8.487 1.00 88.12 91 PHE A C 1
ATOM 749 O O . PHE A 1 91 ? 2.010 -0.272 7.305 1.00 88.12 91 PHE A O 1
ATOM 756 N N . THR A 1 92 ? 1.981 1.213 8.987 1.00 89.56 92 THR A N 1
ATOM 757 C CA . THR A 1 92 ? 1.534 2.349 8.174 1.00 89.56 92 THR A CA 1
ATOM 758 C C . THR A 1 92 ? 2.181 3.658 8.605 1.00 89.56 92 THR A C 1
ATOM 760 O O . THR A 1 92 ? 2.205 4.005 9.783 1.00 89.56 92 THR A O 1
ATOM 763 N N . ASN A 1 93 ? 2.629 4.427 7.614 1.00 88.88 93 ASN A N 1
ATOM 764 C CA . ASN A 1 93 ? 3.085 5.805 7.787 1.00 88.88 93 ASN A CA 1
ATOM 765 C C . ASN A 1 93 ? 2.056 6.831 7.275 1.00 88.88 93 ASN A C 1
ATOM 767 O O . ASN A 1 93 ? 2.353 8.020 7.225 1.00 88.88 93 ASN A O 1
ATOM 771 N N . ASP A 1 94 ? 0.849 6.398 6.891 1.00 90.69 94 ASP A N 1
ATOM 772 C CA . ASP A 1 94 ? -0.202 7.307 6.425 1.00 90.69 94 ASP A CA 1
ATOM 773 C C . ASP A 1 94 ? -0.817 8.072 7.610 1.00 90.69 94 ASP A C 1
ATOM 775 O O . ASP A 1 94 ? -1.505 7.497 8.460 1.00 90.69 94 ASP A O 1
ATOM 779 N N . ASP A 1 95 ? -0.604 9.390 7.647 1.00 90.69 95 ASP A N 1
ATOM 780 C CA . ASP A 1 95 ? -1.115 10.266 8.703 1.00 90.69 95 ASP A CA 1
ATOM 781 C C . ASP A 1 95 ? -2.637 10.216 8.847 1.00 90.69 95 ASP A C 1
ATOM 783 O O . ASP A 1 95 ? -3.153 10.355 9.954 1.00 90.69 95 ASP A O 1
ATOM 787 N N . LYS A 1 96 ? -3.393 9.997 7.765 1.00 90.25 96 LYS A N 1
ATOM 788 C CA . LYS A 1 96 ? -4.856 9.880 7.842 1.00 90.25 96 LYS A CA 1
ATOM 789 C C . LYS A 1 96 ? -5.246 8.618 8.594 1.00 90.25 96 LYS A C 1
ATOM 791 O O . LYS A 1 96 ? -6.156 8.674 9.416 1.00 90.25 96 LYS A O 1
ATOM 796 N N . VAL A 1 97 ? -4.548 7.509 8.349 1.00 91.25 97 VAL A N 1
ATOM 797 C CA . VAL A 1 97 ? -4.779 6.245 9.062 1.00 91.25 97 VAL A CA 1
ATOM 798 C C . VAL A 1 97 ? -4.378 6.383 10.524 1.00 91.25 97 VAL A C 1
ATOM 800 O O . VAL A 1 97 ? -5.165 6.041 11.400 1.00 91.25 97 VAL A O 1
ATOM 803 N N . ARG A 1 98 ? -3.205 6.954 10.811 1.00 90.12 98 ARG A N 1
ATOM 804 C CA . ARG A 1 98 ? -2.750 7.178 12.193 1.00 90.12 98 ARG A CA 1
ATOM 805 C C . ARG A 1 98 ? -3.692 8.104 12.956 1.00 90.12 98 ARG A C 1
ATOM 807 O O . ARG A 1 98 ? -4.064 7.822 14.090 1.00 90.12 98 ARG A O 1
ATOM 814 N N . ASN A 1 99 ? -4.153 9.177 12.319 1.00 89.50 99 ASN A N 1
ATOM 815 C CA . ASN A 1 99 ? -5.162 10.053 12.901 1.00 89.50 99 ASN A CA 1
ATOM 816 C C . ASN A 1 99 ? -6.482 9.313 13.115 1.00 89.50 99 ASN A C 1
ATOM 818 O O . ASN A 1 99 ? -7.097 9.485 14.162 1.00 89.50 99 ASN A O 1
ATOM 822 N N . PHE A 1 100 ? -6.906 8.469 12.176 1.00 89.75 100 PHE A N 1
ATOM 823 C CA . PHE A 1 100 ? -8.107 7.664 12.351 1.00 89.75 100 PHE A CA 1
ATOM 824 C C . PHE A 1 100 ? -7.991 6.733 13.566 1.00 89.75 100 PHE A C 1
ATOM 826 O O . PHE A 1 100 ? -8.880 6.729 14.414 1.00 89.75 100 PHE A O 1
ATOM 833 N N . VAL A 1 101 ? -6.870 6.015 13.698 1.00 89.25 101 VAL A N 1
ATOM 834 C CA . VAL A 1 101 ? -6.588 5.151 14.853 1.00 89.25 101 VAL A CA 1
ATOM 835 C C . VAL A 1 101 ? -6.672 5.958 16.145 1.00 89.25 101 VAL A C 1
ATOM 837 O O . VAL A 1 101 ? -7.454 5.611 17.023 1.00 89.25 101 VAL A O 1
ATOM 840 N N . ARG A 1 102 ? -5.959 7.082 16.241 1.00 85.88 102 ARG A N 1
ATOM 841 C CA . ARG A 1 102 ? -5.920 7.914 17.456 1.00 85.88 102 ARG A CA 1
ATOM 842 C C . ARG A 1 102 ? -7.272 8.481 17.870 1.00 85.88 102 ARG A C 1
ATOM 844 O O . ARG A 1 102 ? -7.565 8.546 19.056 1.00 85.88 102 ARG A O 1
ATOM 851 N N . HIS A 1 103 ? -8.086 8.912 16.909 1.00 83.69 103 HIS A N 1
ATOM 852 C CA . HIS A 1 103 ? -9.345 9.596 17.212 1.00 83.69 103 HIS A CA 1
ATOM 853 C C . HIS A 1 103 ? -10.533 8.642 17.368 1.00 83.69 103 HIS A C 1
ATOM 855 O O . HIS A 1 103 ? -11.491 8.998 18.054 1.00 83.69 103 HIS A O 1
ATOM 861 N N . TYR A 1 104 ? -10.503 7.469 16.725 1.00 83.56 104 TYR A N 1
ATOM 862 C CA . TYR A 1 104 ? -11.666 6.579 16.646 1.00 83.56 104 TYR A CA 1
ATOM 863 C C . TYR A 1 104 ? -11.440 5.174 17.209 1.00 83.56 104 TYR A C 1
ATOM 865 O O . TYR A 1 104 ? -12.426 4.518 17.542 1.00 83.56 104 TYR A O 1
ATOM 873 N N . LEU A 1 105 ? -10.193 4.698 17.307 1.00 85.44 105 LEU A N 1
ATOM 874 C CA . LEU A 1 105 ? -9.891 3.316 17.706 1.00 85.44 105 LEU A CA 1
ATOM 875 C C . LEU A 1 105 ? -9.135 3.223 19.034 1.00 85.44 105 LEU A C 1
ATOM 877 O O . LEU A 1 105 ? -9.448 2.380 19.870 1.00 85.44 105 LEU A O 1
ATOM 881 N N . ALA A 1 106 ? -8.137 4.080 19.232 1.00 76.75 106 ALA A N 1
ATOM 882 C CA . ALA A 1 106 ? -7.323 4.108 20.431 1.00 76.75 106 ALA A CA 1
ATOM 883 C C . ALA A 1 106 ? -8.018 4.905 21.538 1.00 76.75 106 ALA A C 1
ATOM 885 O O . ALA A 1 106 ? -8.617 5.960 21.323 1.00 76.75 106 ALA A O 1
ATOM 886 N N . LYS A 1 107 ? -7.884 4.411 22.766 1.00 64.94 107 LYS A N 1
ATOM 887 C CA . LYS A 1 107 ? -8.189 5.182 23.965 1.00 64.94 107 LYS A CA 1
ATOM 888 C C . LYS A 1 107 ? -6.911 5.922 24.338 1.00 64.94 107 LYS A C 1
ATOM 890 O O . LYS A 1 107 ? -5.916 5.279 24.641 1.00 64.94 107 LYS A O 1
ATOM 895 N N . GLU A 1 108 ? -6.920 7.249 24.347 1.00 54.19 108 GLU A N 1
ATOM 896 C CA . GLU A 1 108 ? -5.805 8.036 24.890 1.00 54.19 108 GLU A CA 1
ATOM 897 C C . GLU A 1 108 ? -5.650 7.725 26.396 1.00 54.19 108 GLU A C 1
ATOM 899 O O . GLU A 1 108 ? -6.285 8.337 27.260 1.00 54.19 108 GLU A O 1
ATOM 904 N N . ILE A 1 109 ? -4.839 6.716 26.737 1.00 51.38 109 ILE A N 1
ATOM 905 C CA . ILE A 1 109 ? -4.464 6.379 28.115 1.00 51.38 109 ILE A CA 1
ATOM 906 C C . ILE A 1 109 ? -3.306 7.304 28.492 1.00 51.38 109 ILE A C 1
ATOM 908 O O . ILE A 1 109 ? -2.145 6.916 28.530 1.00 51.38 109 ILE A O 1
ATOM 912 N N . GLY A 1 110 ? -3.623 8.573 28.725 1.00 50.97 110 GLY A N 1
ATOM 913 C CA . GLY A 1 110 ? -2.625 9.549 29.142 1.00 50.97 110 GLY A CA 1
ATOM 914 C C . GLY A 1 110 ? -3.017 10.968 28.778 1.00 50.97 110 GLY A C 1
ATOM 915 O O . GLY A 1 110 ? -2.940 11.376 27.631 1.00 50.97 110 GLY A O 1
ATOM 916 N N . THR A 1 111 ? -3.388 11.758 29.782 1.00 47.72 111 THR A N 1
ATOM 917 C CA . THR A 1 111 ? -3.478 13.234 29.748 1.00 47.72 111 THR A CA 1
ATOM 918 C C . THR A 1 111 ? -4.568 13.930 28.926 1.00 47.72 111 THR A C 1
ATOM 920 O O . THR A 1 111 ? -4.753 15.128 29.132 1.00 47.72 111 THR A O 1
ATOM 923 N N . ASN A 1 112 ? -5.359 13.250 28.096 1.00 50.81 112 ASN A N 1
ATOM 924 C CA . ASN A 1 112 ? -6.322 13.954 27.243 1.00 50.81 112 ASN A CA 1
ATOM 925 C C . ASN A 1 112 ? -7.752 13.967 27.807 1.00 50.81 112 ASN A C 1
ATOM 927 O O . ASN A 1 112 ? -8.461 12.965 27.871 1.00 50.81 112 ASN A O 1
ATOM 931 N N . ILE A 1 113 ? -8.181 15.155 28.235 1.00 56.00 113 ILE A N 1
ATOM 932 C CA . ILE A 1 113 ? -9.589 15.504 28.445 1.00 56.00 113 ILE A CA 1
ATOM 933 C C . ILE A 1 113 ? -10.309 15.282 27.099 1.00 56.00 113 ILE A C 1
ATOM 935 O O . ILE A 1 113 ? -9.906 15.875 26.104 1.00 56.00 113 ILE A O 1
ATOM 939 N N . CYS A 1 114 ? -11.349 14.441 27.033 1.00 59.53 114 CYS A N 1
ATOM 940 C CA . CYS A 1 114 ? -12.084 14.204 25.783 1.00 59.53 114 CYS A CA 1
ATOM 941 C C . CYS A 1 114 ? -12.749 15.494 25.270 1.00 59.53 114 CYS A C 1
ATOM 943 O O . CYS A 1 114 ? -12.977 16.428 26.044 1.00 59.53 114 CYS A O 1
ATOM 945 N N . ALA A 1 115 ? -13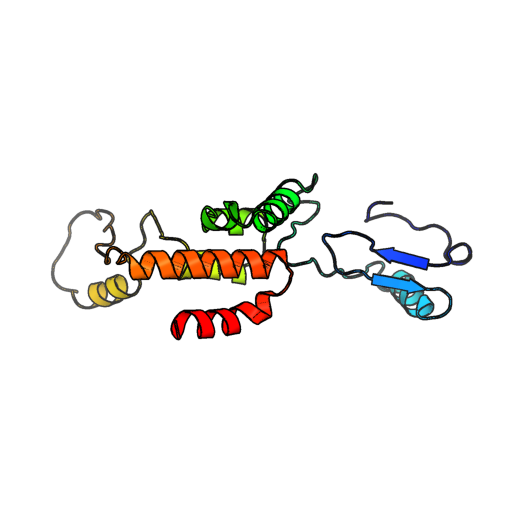.104 15.537 23.981 1.00 55.47 115 ALA A N 1
ATOM 946 C CA . ALA A 1 115 ? -13.736 16.700 23.349 1.00 55.47 115 ALA A CA 1
ATOM 947 C C . ALA A 1 115 ? -14.957 17.224 24.136 1.00 55.47 115 ALA A C 1
ATOM 949 O O . ALA A 1 115 ? -15.082 18.432 24.345 1.00 55.47 115 ALA A O 1
ATOM 950 N N . ASP A 1 116 ? -15.790 16.331 24.676 1.00 53.81 116 ASP A N 1
ATOM 951 C CA . ASP A 1 116 ? -16.953 16.708 25.489 1.00 53.81 116 ASP A CA 1
ATOM 952 C C . ASP A 1 116 ? -16.548 17.348 26.828 1.00 53.81 116 ASP A C 1
ATOM 954 O O . ASP A 1 116 ? -17.084 18.383 27.237 1.00 53.81 116 ASP A O 1
ATOM 958 N N . CYS A 1 117 ? -15.545 16.786 27.510 1.00 60.28 117 CYS A N 1
ATOM 959 C CA . CYS A 1 117 ? -15.030 17.336 28.763 1.00 60.28 117 CYS A CA 1
ATOM 960 C C . CYS A 1 117 ? -14.228 18.642 28.555 1.00 60.28 117 CYS A C 1
ATOM 962 O O . CYS A 1 117 ? -14.189 19.483 29.458 1.00 60.28 117 CYS A O 1
ATOM 964 N N . LEU A 1 118 ? -13.640 18.858 27.371 1.00 56.75 118 LEU A N 1
ATOM 965 C CA . LEU A 1 118 ? -12.956 20.099 26.975 1.00 56.75 118 LEU A CA 1
ATOM 966 C C . LEU A 1 118 ? -13.934 21.279 26.854 1.00 56.75 118 LEU A C 1
ATOM 968 O O . LEU A 1 118 ? -13.605 22.402 27.248 1.00 56.75 118 LEU A O 1
ATOM 972 N N . VAL A 1 119 ? -15.148 21.038 26.347 1.00 53.03 119 VAL A N 1
ATOM 973 C CA . VAL A 1 119 ? -16.178 22.077 26.159 1.00 53.03 119 VAL A CA 1
ATOM 974 C C . VAL A 1 119 ? -16.774 22.530 27.498 1.00 53.03 119 VAL A C 1
ATOM 976 O O . VAL A 1 119 ? -16.979 23.728 27.713 1.00 53.03 119 VAL A O 1
ATOM 979 N N . ILE A 1 120 ? -16.983 21.605 28.441 1.00 52.56 120 ILE A N 1
ATOM 980 C CA . ILE A 1 120 ? -17.543 21.907 29.773 1.00 52.56 120 ILE A CA 1
ATOM 981 C C . ILE A 1 120 ? -16.585 22.786 30.600 1.00 52.56 120 ILE A C 1
ATOM 983 O O . ILE A 1 120 ? -17.027 23.693 31.313 1.00 52.56 120 ILE A O 1
ATOM 987 N N . GLY A 1 121 ? -15.269 22.583 30.466 1.00 51.88 121 GLY A N 1
ATOM 988 C CA . GLY A 1 121 ? -14.245 23.327 31.207 1.00 51.88 121 GLY A CA 1
ATOM 989 C C . GLY A 1 121 ? -14.210 24.835 30.924 1.00 51.88 121 GLY A C 1
ATOM 990 O O . GLY A 1 121 ? -13.829 25.611 31.800 1.00 51.88 121 GLY A O 1
ATOM 991 N N . LYS A 1 122 ? -14.664 25.284 29.745 1.00 49.72 122 LYS A N 1
ATOM 992 C CA . LYS A 1 122 ? -14.671 26.714 29.384 1.00 49.72 122 LYS A CA 1
ATOM 993 C C . LYS A 1 122 ? -15.794 27.520 30.050 1.00 49.72 122 LYS A C 1
ATOM 995 O O . LYS A 1 122 ? -15.683 28.741 30.115 1.00 49.72 122 LYS A O 1
ATOM 1000 N N . LYS A 1 123 ? -16.845 26.877 30.583 1.00 46.56 123 LYS A N 1
ATOM 1001 C CA . LYS A 1 123 ? -17.980 27.576 31.227 1.00 46.56 123 LYS A CA 1
ATOM 1002 C C . LYS A 1 123 ? -17.751 27.953 32.696 1.00 46.56 123 LYS A C 1
ATOM 100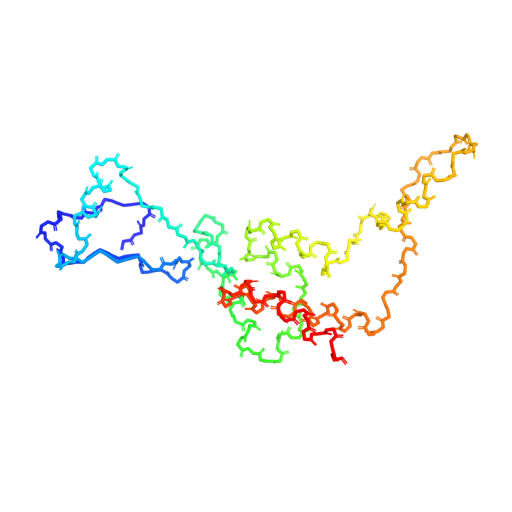4 O O . LYS A 1 123 ? -18.525 28.736 33.233 1.00 46.56 123 LYS A O 1
ATOM 1009 N N . ARG A 1 124 ? -16.698 27.453 33.354 1.00 47.75 124 ARG A N 1
ATOM 1010 C CA . ARG A 1 124 ? -16.382 27.776 34.761 1.00 47.75 124 ARG A CA 1
ATOM 1011 C C . ARG A 1 124 ? -15.136 28.660 34.866 1.00 47.75 124 ARG A C 1
ATOM 1013 O O . ARG A 1 124 ? -14.117 28.239 35.399 1.00 47.75 124 ARG A O 1
ATOM 1020 N N . LYS A 1 125 ? -15.200 29.897 34.363 1.00 42.59 125 LYS A N 1
ATOM 1021 C CA . LYS A 1 125 ? -14.255 30.947 34.779 1.00 42.59 125 LYS A CA 1
ATOM 1022 C C . LYS A 1 125 ? -14.857 31.714 35.952 1.00 42.59 125 LYS A C 1
ATOM 1024 O O . LYS A 1 125 ? -15.578 32.686 35.770 1.00 42.59 125 LYS A O 1
ATOM 1029 N N . GLY A 1 126 ? -14.539 31.249 37.153 1.00 46.28 126 GLY A N 1
ATOM 1030 C CA . GLY A 1 126 ? -14.814 31.940 38.403 1.00 46.28 126 GLY A CA 1
ATOM 1031 C C . GLY A 1 126 ? -14.026 31.298 39.540 1.00 46.28 126 GLY A C 1
ATOM 1032 O O . GLY A 1 126 ? -14.364 30.201 39.959 1.00 46.28 126 GLY A O 1
ATOM 1033 N N . VAL A 1 127 ? -13.031 32.040 40.037 1.00 42.56 127 VAL A N 1
ATOM 1034 C CA . VAL A 1 127 ? -12.267 31.865 41.293 1.00 42.56 127 VAL A CA 1
ATOM 1035 C C . VAL A 1 127 ? -10.929 31.083 41.239 1.00 42.56 127 VAL A C 1
ATOM 1037 O O . VAL A 1 127 ? -10.870 29.867 41.133 1.00 42.56 127 VAL A O 1
ATOM 1040 N N . LYS A 1 128 ? -9.872 31.913 41.307 1.00 45.47 128 LYS A N 1
ATOM 1041 C CA . LYS A 1 128 ? -8.492 31.855 41.850 1.00 45.47 128 LYS A CA 1
ATOM 1042 C C . LYS A 1 128 ? -7.785 30.522 42.199 1.00 45.47 128 LYS A C 1
ATOM 1044 O O . LYS A 1 128 ? -8.245 29.767 43.038 1.00 45.47 128 LYS A O 1
ATOM 1049 N N . ASN A 1 129 ? -6.558 30.434 41.660 1.00 47.28 129 ASN A N 1
ATOM 1050 C CA . ASN A 1 129 ? -5.293 29.892 42.195 1.00 47.28 129 ASN A CA 1
ATOM 1051 C C . ASN A 1 129 ? -5.318 28.612 43.049 1.00 47.28 129 ASN A C 1
ATOM 1053 O O . ASN A 1 129 ? -5.323 28.691 44.271 1.00 47.28 129 ASN A O 1
ATOM 1057 N N . GLU A 1 130 ? -5.107 27.471 42.392 1.00 38.56 130 GLU A N 1
ATOM 1058 C CA . GLU A 1 130 ? -4.534 26.255 42.987 1.00 38.56 130 GLU A CA 1
ATOM 1059 C C . GLU A 1 130 ? -3.545 25.607 41.995 1.00 38.56 130 GLU A C 1
ATOM 1061 O O . GLU A 1 130 ? -3.664 25.839 40.783 1.00 38.56 130 GLU A O 1
ATOM 1066 N N . PRO A 1 131 ? -2.535 24.852 42.476 1.00 39.78 131 PRO A N 1
ATOM 1067 C CA . PRO A 1 131 ? -1.495 24.277 41.629 1.00 39.78 131 PRO A CA 1
ATOM 1068 C C . PRO A 1 131 ? -2.100 23.305 40.611 1.00 39.78 131 PRO A C 1
ATOM 1070 O O . PRO A 1 131 ? -3.026 22.552 40.907 1.00 39.78 131 PRO A O 1
ATOM 1073 N N . VAL A 1 132 ? -1.578 23.349 39.384 1.00 44.56 132 VAL A N 1
ATOM 1074 C CA . VAL A 1 132 ? -2.075 22.601 38.222 1.00 44.56 132 VAL A CA 1
ATOM 1075 C C . VAL A 1 132 ? -1.861 21.097 38.431 1.00 44.56 132 VAL A C 1
ATOM 1077 O O . VAL A 1 132 ? -0.869 20.526 37.991 1.00 44.56 132 VAL A O 1
ATOM 1080 N N . MET A 1 133 ? -2.804 20.436 39.103 1.00 41.12 133 MET A N 1
ATOM 1081 C CA . MET A 1 133 ? -2.939 18.982 39.059 1.00 41.12 133 MET A CA 1
ATOM 1082 C C . MET A 1 133 ? -3.495 18.610 37.681 1.00 41.12 133 MET A C 1
ATOM 1084 O O . MET A 1 133 ? -4.541 19.119 37.268 1.00 41.12 133 MET A O 1
ATOM 1088 N N . GLN A 1 134 ? -2.777 17.753 36.952 1.00 47.22 134 GLN A N 1
ATOM 1089 C CA . GLN A 1 134 ? -3.197 17.225 35.652 1.00 47.22 134 GLN A CA 1
ATOM 1090 C C . GLN A 1 134 ? -4.607 16.628 35.778 1.00 47.22 134 GLN A C 1
ATOM 1092 O O . GLN A 1 134 ? -4.801 15.582 36.397 1.00 47.22 134 GLN A O 1
ATOM 1097 N N . LYS A 1 135 ? -5.617 17.311 35.228 1.00 49.91 135 LYS A N 1
ATOM 1098 C CA . LYS A 1 135 ? -7.004 16.837 35.266 1.00 49.91 135 LYS A CA 1
ATOM 1099 C C . LYS A 1 135 ? -7.126 15.607 34.368 1.00 49.91 135 LYS A C 1
ATOM 1101 O O . LYS A 1 135 ? -7.167 15.738 33.149 1.00 49.91 135 LYS A O 1
ATOM 1106 N N . GLN A 1 136 ? -7.188 14.420 34.967 1.00 50.16 136 GLN A N 1
ATOM 1107 C CA . GLN A 1 136 ? -7.575 13.200 34.260 1.00 50.16 136 GLN A CA 1
ATOM 1108 C C . GLN A 1 136 ? -9.026 13.313 33.780 1.00 50.16 136 GLN A C 1
ATOM 1110 O O . GLN A 1 136 ? -9.899 13.827 34.485 1.00 50.16 136 GLN A O 1
ATOM 1115 N N . CYS A 1 137 ? -9.281 12.838 32.564 1.00 55.22 137 CYS A N 1
ATOM 1116 C CA . CYS A 1 137 ? -10.617 12.820 31.993 1.00 55.22 137 CYS A CA 1
ATOM 1117 C C . CYS A 1 137 ? -11.537 11.892 32.800 1.00 55.22 137 CYS A C 1
ATOM 1119 O O . CYS A 1 137 ? -11.248 10.708 32.939 1.00 55.22 137 CYS A O 1
ATOM 1121 N N . GLN A 1 138 ? -12.675 12.402 33.280 1.00 54.75 138 GLN A N 1
ATOM 1122 C CA . GLN A 1 138 ? -13.743 11.580 33.880 1.00 54.75 138 GLN A CA 1
ATOM 1123 C C . GLN A 1 138 ? -14.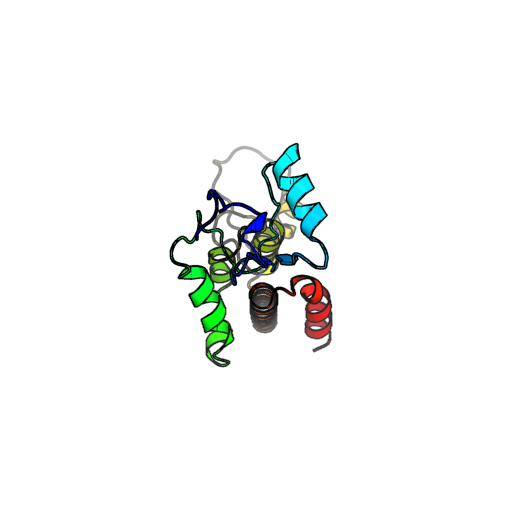671 10.960 32.821 1.00 54.75 138 GLN A C 1
ATOM 1125 O O . GLN A 1 138 ? -15.774 10.512 33.130 1.00 54.75 138 GLN A O 1
ATOM 1130 N N . CYS A 1 139 ? -14.262 10.992 31.553 1.00 58.84 139 CYS A N 1
ATOM 1131 C CA . CYS A 1 139 ? -15.103 10.596 30.444 1.00 58.84 139 CYS A CA 1
ATOM 1132 C C . CYS A 1 139 ? -15.463 9.108 30.501 1.00 58.84 139 CYS A C 1
ATOM 1134 O O . CYS A 1 139 ? -14.618 8.234 30.694 1.00 58.84 139 CYS A O 1
ATOM 1136 N N . ARG A 1 140 ? -16.774 8.892 30.355 1.00 58.09 140 ARG A N 1
ATOM 1137 C CA . ARG A 1 140 ? -17.528 7.653 30.154 1.00 58.09 140 ARG A CA 1
ATOM 1138 C C . ARG A 1 140 ? -16.667 6.424 29.829 1.00 58.09 140 ARG A C 1
ATOM 1140 O O . ARG A 1 140 ? -15.984 6.375 28.810 1.00 58.09 140 ARG A O 1
ATOM 1147 N N . LYS A 1 141 ? -16.774 5.384 30.664 1.00 66.44 141 LYS A N 1
ATOM 1148 C CA . LYS A 1 141 ? -16.369 4.028 30.268 1.00 66.44 141 LYS A CA 1
ATOM 1149 C C . LYS A 1 141 ? -17.293 3.588 29.131 1.00 66.44 141 LYS A C 1
ATOM 1151 O O . LYS A 1 141 ? -18.508 3.648 29.311 1.00 66.44 141 LYS A O 1
ATOM 1156 N N . TYR A 1 142 ? -16.727 3.169 28.000 1.00 71.50 142 TYR A N 1
ATOM 1157 C CA . TYR A 1 142 ? -17.508 2.557 26.928 1.00 71.50 142 TYR A CA 1
ATOM 1158 C C . TYR A 1 142 ? -18.329 1.396 27.482 1.00 71.50 142 TYR A C 1
ATOM 1160 O O . TYR A 1 142 ? -17.799 0.579 28.248 1.00 71.50 142 TYR A O 1
ATOM 1168 N N . SER A 1 143 ? -19.606 1.342 27.102 1.00 80.62 143 SER A N 1
ATOM 1169 C CA . SER A 1 143 ? -20.438 0.164 27.321 1.00 80.62 143 SER A CA 1
ATOM 1170 C C . SER A 1 143 ? -19.816 -1.043 26.616 1.00 80.62 143 SER A C 1
ATOM 1172 O O . SER A 1 143 ? -18.914 -0.911 25.786 1.00 80.62 143 SER A O 1
ATOM 1174 N N . LYS A 1 144 ? -20.291 -2.243 26.949 1.00 80.94 144 LYS A N 1
ATOM 1175 C CA . LYS A 1 144 ? -19.844 -3.459 26.267 1.00 80.94 144 LYS A CA 1
ATOM 1176 C C . LYS A 1 144 ? -20.091 -3.371 24.751 1.00 80.94 144 LYS A C 1
ATOM 1178 O O . LYS A 1 144 ? -19.187 -3.654 23.979 1.00 80.94 144 LYS A O 1
ATOM 1183 N N . GLU A 1 145 ? -21.260 -2.873 24.354 1.00 83.69 145 GLU A N 1
ATOM 1184 C CA . GLU A 1 145 ? -21.643 -2.649 22.952 1.00 83.69 145 GLU A CA 1
ATOM 1185 C C . GLU A 1 145 ? -20.707 -1.652 22.250 1.00 83.69 145 GLU A C 1
ATOM 1187 O O . GLU A 1 145 ? -20.262 -1.886 21.131 1.00 83.69 145 GLU A O 1
ATOM 1192 N N . GLU A 1 146 ? -20.342 -0.552 22.919 1.00 81.75 146 GLU A N 1
ATOM 1193 C CA . GLU A 1 146 ? -19.400 0.430 22.368 1.00 81.75 146 GLU A CA 1
ATOM 1194 C C . GLU A 1 146 ? -17.995 -0.168 22.188 1.00 81.75 146 GLU A C 1
ATOM 1196 O O . GLU A 1 146 ? -17.324 0.122 21.199 1.00 81.75 146 GLU A O 1
ATOM 1201 N N . GLN A 1 147 ? -17.550 -1.027 23.112 1.00 80.94 147 GLN A N 1
ATOM 1202 C CA . GLN A 1 147 ? -16.270 -1.734 22.987 1.00 80.94 147 GLN A CA 1
ATOM 1203 C C . GLN A 1 147 ? -16.289 -2.733 21.826 1.00 80.94 147 GLN A C 1
ATOM 1205 O O . GLN A 1 147 ? -15.339 -2.771 21.046 1.00 80.94 147 GLN A O 1
ATOM 1210 N N . GLU A 1 148 ? -17.377 -3.491 21.676 1.00 84.00 148 GLU A N 1
ATOM 1211 C CA . GLU A 1 148 ? -17.583 -4.429 20.565 1.00 84.00 148 GLU A CA 1
ATOM 1212 C C . GLU A 1 148 ? -17.614 -3.694 19.210 1.00 84.00 148 GLU A C 1
ATOM 1214 O O . GLU A 1 148 ? -17.003 -4.148 18.236 1.00 84.00 148 GLU A O 1
ATOM 1219 N N . TYR A 1 149 ? -18.236 -2.511 19.152 1.00 85.38 149 TYR A N 1
ATOM 1220 C CA . TYR A 1 149 ? -18.233 -1.660 17.960 1.00 85.38 149 TYR A CA 1
ATOM 1221 C C . TYR A 1 149 ? -16.825 -1.157 17.611 1.00 85.38 149 TYR A C 1
ATOM 1223 O O . TYR A 1 149 ? -16.398 -1.265 16.461 1.00 85.38 149 TYR A O 1
ATOM 1231 N N . VAL A 1 150 ? -16.073 -0.639 18.590 1.00 84.88 150 VAL A N 1
ATOM 1232 C CA . VAL A 1 150 ? -14.697 -0.152 18.370 1.00 84.88 150 VAL A CA 1
ATOM 1233 C C . VAL A 1 150 ? -13.766 -1.289 17.944 1.00 84.88 150 VAL A C 1
ATOM 1235 O O . VAL A 1 150 ? -12.945 -1.107 17.042 1.00 84.88 150 VAL A O 1
ATOM 1238 N N . GLN A 1 151 ? -13.912 -2.478 18.532 1.00 84.88 151 GLN A N 1
ATOM 1239 C CA . GLN A 1 151 ? -13.163 -3.666 18.122 1.00 84.88 151 GLN A CA 1
ATOM 1240 C C . GLN A 1 151 ? -13.495 -4.057 16.675 1.00 84.88 151 GLN A C 1
ATOM 1242 O O . GLN A 1 151 ? -12.588 -4.263 15.870 1.00 84.88 151 GLN A O 1
ATOM 1247 N N . SER A 1 152 ? -14.780 -4.073 16.309 1.00 87.12 152 SER A N 1
ATOM 1248 C CA . SER A 1 152 ? -15.229 -4.362 14.939 1.00 87.12 152 SER A CA 1
ATOM 1249 C C . SER A 1 152 ? -14.681 -3.353 13.930 1.00 87.12 152 SER A C 1
ATOM 1251 O O . SER A 1 152 ? -14.162 -3.728 12.877 1.00 87.12 152 SER A O 1
ATOM 1253 N N . LEU A 1 153 ? -14.713 -2.066 14.277 1.00 89.00 153 LEU A N 1
ATOM 1254 C CA . LEU A 1 153 ? -14.150 -1.003 13.453 1.00 89.00 153 LEU A CA 1
ATOM 1255 C C . LEU A 1 153 ? -12.624 -1.117 13.319 1.00 89.00 153 LEU A C 1
ATOM 1257 O O . LEU A 1 153 ? -12.084 -0.857 12.240 1.00 89.00 153 LEU A O 1
ATOM 1261 N N . SER A 1 154 ? -11.932 -1.544 14.379 1.00 89.00 154 SER A N 1
ATOM 1262 C CA . SER A 1 154 ? -10.484 -1.786 14.358 1.00 89.00 154 SER A CA 1
ATOM 1263 C C . SER A 1 154 ? -10.131 -2.917 13.396 1.00 89.00 154 SER A C 1
ATOM 1265 O O . SER A 1 154 ? -9.248 -2.748 12.556 1.00 89.00 154 SER A O 1
ATOM 1267 N N . MET A 1 155 ? -10.874 -4.027 13.446 1.00 87.19 155 MET A N 1
ATOM 1268 C CA . MET A 1 155 ? -10.686 -5.164 12.538 1.00 87.19 155 MET A CA 1
ATOM 1269 C C . MET A 1 155 ? -10.896 -4.773 11.075 1.00 87.19 155 MET A C 1
ATOM 1271 O O . MET A 1 155 ? -10.051 -5.050 10.227 1.00 87.19 155 MET A O 1
ATOM 1275 N N . VAL A 1 156 ? -11.991 -4.072 10.774 1.00 89.56 156 VAL A N 1
ATOM 1276 C CA . VAL A 1 156 ? -12.279 -3.605 9.411 1.00 89.56 156 VAL A CA 1
ATOM 1277 C C . VAL A 1 156 ? -11.193 -2.655 8.913 1.00 89.56 156 VAL A C 1
ATOM 1279 O O . VAL A 1 156 ? -10.751 -2.773 7.770 1.00 89.56 156 VAL A O 1
ATOM 1282 N N . THR A 1 157 ? -10.746 -1.721 9.756 1.00 90.75 157 THR A N 1
ATOM 1283 C CA . THR A 1 157 ? -9.654 -0.796 9.412 1.00 90.75 157 THR A CA 1
ATOM 1284 C C . THR A 1 157 ? -8.383 -1.558 9.066 1.00 90.75 157 THR A C 1
ATOM 1286 O O . THR A 1 157 ? -7.767 -1.288 8.035 1.00 90.75 157 THR A O 1
ATOM 1289 N N . TYR A 1 158 ? -8.025 -2.537 9.896 1.00 90.50 158 TYR A N 1
ATOM 1290 C CA . TYR A 1 158 ? -6.864 -3.390 9.688 1.00 90.50 158 TYR A CA 1
ATOM 1291 C C . TYR A 1 158 ? -6.945 -4.146 8.358 1.00 90.50 158 TYR A C 1
ATOM 1293 O O . TYR A 1 158 ? -6.021 -4.084 7.548 1.00 90.50 158 TYR A O 1
ATOM 1301 N N . GLU A 1 159 ? -8.075 -4.803 8.086 1.00 88.69 159 GLU A N 1
ATOM 1302 C CA . GLU A 1 159 ? -8.283 -5.515 6.825 1.00 88.69 159 GLU A CA 1
ATOM 1303 C C . GLU A 1 159 ? -8.215 -4.588 5.612 1.00 88.69 159 GLU A C 1
ATOM 1305 O O . GLU A 1 159 ? -7.583 -4.929 4.610 1.00 88.69 159 GLU A O 1
ATOM 1310 N N . CYS A 1 160 ? -8.852 -3.417 5.690 1.00 91.06 160 CYS A N 1
ATOM 1311 C CA . CYS A 1 160 ? -8.849 -2.457 4.592 1.00 91.06 160 CYS A CA 1
ATOM 1312 C C . CYS A 1 160 ? -7.440 -1.945 4.289 1.00 91.06 160 CYS A C 1
ATOM 1314 O O . CYS A 1 160 ? -7.116 -1.688 3.130 1.00 91.06 160 CYS A O 1
ATOM 1316 N N . LEU A 1 161 ? -6.610 -1.804 5.321 1.00 90.94 161 LEU A N 1
ATOM 1317 C CA . LEU A 1 161 ? -5.226 -1.384 5.192 1.00 90.94 161 LEU A CA 1
ATOM 1318 C C . LEU A 1 161 ? -4.376 -2.480 4.537 1.00 90.94 161 LEU A C 1
ATOM 1320 O O . LEU A 1 161 ? -3.738 -2.217 3.524 1.00 90.94 161 LEU A O 1
ATOM 1324 N N . VAL A 1 162 ? -4.425 -3.711 5.057 1.00 88.75 162 VAL A N 1
ATOM 1325 C CA . VAL A 1 162 ? -3.643 -4.853 4.542 1.00 88.75 162 VAL A CA 1
ATOM 1326 C C . VAL A 1 162 ? -4.022 -5.218 3.104 1.00 88.75 162 VAL A C 1
ATOM 1328 O O . VAL A 1 162 ? -3.161 -5.596 2.312 1.00 88.75 162 VAL A O 1
ATOM 1331 N N . LYS A 1 163 ? -5.303 -5.089 2.740 1.00 89.25 163 LYS A N 1
ATOM 1332 C CA . LYS A 1 163 ? -5.801 -5.380 1.386 1.00 89.25 163 LYS A CA 1
ATOM 1333 C C . LYS A 1 163 ? -5.682 -4.195 0.419 1.00 89.25 163 LYS A C 1
ATOM 1335 O O . LYS A 1 163 ? -6.115 -4.326 -0.721 1.00 89.25 163 LYS A O 1
ATOM 1340 N N . ASP A 1 164 ? -5.109 -3.064 0.842 1.00 90.44 164 ASP A N 1
ATOM 1341 C CA . ASP A 1 164 ? -4.952 -1.851 0.020 1.00 90.44 164 ASP A CA 1
ATOM 1342 C C . ASP A 1 164 ? -6.299 -1.302 -0.518 1.00 90.44 164 ASP A C 1
ATOM 1344 O O . ASP A 1 164 ? -6.413 -0.861 -1.661 1.00 90.44 164 ASP A O 1
ATOM 1348 N N . ILE A 1 165 ? -7.347 -1.341 0.321 1.00 91.69 165 ILE A N 1
ATOM 1349 C CA . ILE A 1 165 ? -8.738 -0.935 0.014 1.00 91.69 165 ILE A CA 1
ATOM 1350 C C . ILE A 1 165 ? -9.318 0.050 1.044 1.00 91.69 165 ILE A C 1
ATOM 1352 O O . ILE A 1 165 ? -10.518 0.051 1.317 1.00 91.69 165 ILE A O 1
ATOM 1356 N N . LEU A 1 166 ? -8.492 0.936 1.611 1.00 90.06 166 LEU A N 1
ATOM 1357 C CA . LEU A 1 166 ? -8.925 1.952 2.590 1.00 90.06 166 LEU A CA 1
ATOM 1358 C C . LEU A 1 166 ? -10.110 2.819 2.128 1.00 90.06 166 LEU A C 1
ATOM 1360 O O . LEU A 1 166 ? -10.878 3.299 2.958 1.00 90.06 166 LEU A O 1
ATOM 1364 N N . CYS A 1 167 ? -10.306 2.993 0.819 1.00 89.69 167 CYS A N 1
ATOM 1365 C CA . CYS A 1 167 ? -11.464 3.703 0.269 1.00 89.69 167 CYS A CA 1
ATOM 1366 C C . CYS A 1 167 ? -12.812 3.031 0.589 1.00 89.69 167 CYS A C 1
ATOM 1368 O O . CYS A 1 167 ? -13.841 3.702 0.549 1.00 89.69 167 CYS A O 1
ATOM 1370 N N . ALA A 1 168 ? -12.818 1.740 0.934 1.00 90.50 168 ALA A N 1
ATOM 1371 C CA . ALA A 1 168 ? -14.009 1.004 1.338 1.00 90.50 168 ALA A CA 1
ATOM 1372 C C . ALA A 1 168 ? -14.357 1.190 2.825 1.00 90.50 168 ALA A C 1
ATOM 1374 O O . ALA A 1 168 ? -15.473 0.862 3.223 1.00 90.50 168 ALA A O 1
ATOM 1375 N N . LEU A 1 169 ? -13.453 1.732 3.653 1.00 90.19 169 LEU A N 1
ATOM 1376 C CA . LEU A 1 169 ? -13.681 1.891 5.094 1.00 90.19 169 LEU A CA 1
ATOM 1377 C C . LEU A 1 169 ? -14.985 2.651 5.419 1.00 90.19 169 LEU A C 1
ATOM 1379 O O . LEU A 1 169 ? -15.751 2.150 6.242 1.00 90.19 169 LEU A O 1
ATOM 1383 N N . PRO A 1 170 ? -15.331 3.776 4.751 1.00 88.88 170 PRO A N 1
ATOM 1384 C CA . PRO A 1 170 ? -16.608 4.453 4.982 1.00 88.88 170 PRO A CA 1
ATOM 1385 C C . PRO A 1 170 ? -17.825 3.562 4.703 1.00 88.88 170 PRO A C 1
ATOM 1387 O O . PRO A 1 170 ? -18.791 3.610 5.460 1.00 88.88 170 PRO A O 1
ATOM 1390 N N . ILE A 1 171 ? -17.760 2.714 3.672 1.00 89.06 171 ILE A N 1
ATOM 1391 C CA . ILE A 1 171 ? -18.830 1.770 3.318 1.00 89.06 171 ILE A CA 1
ATOM 1392 C C . ILE A 1 171 ? -18.975 0.711 4.416 1.00 89.06 171 ILE A C 1
ATOM 1394 O O . ILE A 1 171 ? -20.077 0.398 4.848 1.00 89.06 171 ILE A O 1
ATOM 1398 N N . TRP A 1 172 ? -17.871 0.183 4.938 1.00 86.19 172 TRP A N 1
ATOM 1399 C CA . TRP A 1 172 ? -17.947 -0.759 6.053 1.00 86.19 172 TRP A CA 1
ATOM 1400 C C . TRP A 1 172 ? -18.501 -0.117 7.327 1.00 86.19 172 TRP A C 1
ATOM 1402 O O . TRP A 1 172 ? -19.280 -0.746 8.042 1.00 86.19 172 TRP A O 1
ATOM 1412 N N . THR A 1 173 ? -18.177 1.153 7.590 1.00 85.06 173 THR A N 1
ATOM 1413 C CA . THR A 1 173 ? -18.731 1.859 8.755 1.00 85.06 173 THR A CA 1
ATOM 1414 C C . THR A 1 173 ? -20.242 2.069 8.674 1.00 85.06 173 THR A C 1
ATOM 1416 O O . THR A 1 173 ? -20.888 2.144 9.717 1.00 85.06 173 THR A O 1
ATOM 1419 N N . THR A 1 174 ? -20.835 2.158 7.475 1.00 85.12 174 THR A N 1
ATOM 1420 C CA . THR A 1 174 ? -22.298 2.234 7.353 1.00 85.12 174 THR A CA 1
ATOM 1421 C C . THR A 1 174 ? -22.939 0.890 7.659 1.00 85.12 174 THR A C 1
ATOM 1423 O O . THR A 1 174 ? -23.940 0.865 8.365 1.00 85.12 174 THR A O 1
ATOM 1426 N N . PHE A 1 175 ? -22.342 -0.221 7.217 1.00 84.12 175 PHE A N 1
ATOM 1427 C CA . PHE A 1 175 ? -22.828 -1.559 7.562 1.00 84.12 175 PHE A CA 1
ATOM 1428 C C . PHE A 1 175 ? -22.769 -1.831 9.068 1.00 84.12 175 PHE A C 1
ATOM 1430 O O . PHE A 1 175 ? -23.755 -2.298 9.626 1.00 84.12 175 PHE A O 1
ATOM 1437 N N . LEU A 1 176 ? -21.676 -1.447 9.737 1.00 81.50 176 LEU A N 1
ATOM 1438 C CA . LEU A 1 176 ? -21.522 -1.604 11.192 1.00 81.50 176 LEU A CA 1
ATOM 1439 C C . LEU A 1 176 ? -22.515 -0.775 12.025 1.00 81.50 176 LEU A C 1
ATOM 1441 O O . LEU A 1 176 ? -22.708 -1.066 13.198 1.00 81.50 176 LEU A O 1
ATOM 1445 N N . LYS A 1 177 ? -23.112 0.281 11.460 1.00 72.62 177 LYS A N 1
ATOM 1446 C CA . LYS A 1 177 ? -24.120 1.114 12.144 1.00 72.62 177 LYS A CA 1
ATOM 1447 C C . LYS A 1 177 ? -25.553 0.604 11.979 1.00 72.62 177 LYS A C 1
ATOM 1449 O O . LYS A 1 177 ? -26.445 1.113 12.650 1.00 72.62 177 LYS A O 1
ATOM 1454 N N . VAL A 1 178 ? -25.783 -0.301 11.028 1.00 59.41 178 VAL A N 1
ATOM 1455 C CA . VAL A 1 178 ? -27.114 -0.834 10.687 1.00 59.41 178 VAL A CA 1
ATOM 1456 C C . VAL A 1 178 ? -27.382 -2.176 11.386 1.00 59.41 178 VAL A C 1
ATOM 1458 O O . VAL A 1 178 ? -28.541 -2.556 11.534 1.00 59.41 178 VAL A O 1
ATOM 1461 N N . SER A 1 179 ? -26.327 -2.867 11.818 1.00 49.06 179 SER A N 1
ATOM 1462 C CA . SER A 1 179 ? -26.339 -4.077 12.656 1.00 49.06 179 SER A CA 1
ATOM 1463 C C . SER A 1 179 ? -26.428 -3.754 14.141 1.00 49.06 179 SER A C 1
ATOM 1465 O O . SER A 1 179 ? -27.203 -4.446 14.833 1.00 49.06 179 SER A O 1
#

Organism: Manduca sexta (NCBI:txid7130)

Radius of gyration: 23.63 Å; chains: 1; bounding box: 49×48×71 Å